Protein AF-A0A9X3EQZ2-F1 (afdb_monomer)

Secondary structure (DSSP, 8-state):
-EEEEEETTEEEEEEE----HHHHHHHHHHTTEEEEEEEEE---STTS----EEEEEEEE-

Nearest PDB structures (foldseek):
  3hce-assembly2_B  TM=6.892E-01  e=1.347E+00  Homo sapiens
  3sm3-assembly1_A-2  TM=6.904E-01  e=1.853E+00  Methanosarcina mazei Go1
  3hca-assembly2_B  TM=6.818E-01  e=1.530E+00  Homo sapiens
  4xo2-assembly1_A  TM=5.415E-01  e=3.982E+00  Escherichia coli K-12

Structure (mmCIF, N/CA/C/O backbone):
data_AF-A0A9X3EQZ2-F1
#
_entry.id   AF-A0A9X3EQZ2-F1
#
loop_
_atom_site.group_PDB
_atom_site.id
_atom_site.type_symbol
_atom_site.label_atom_id
_atom_site.label_alt_id
_atom_site.label_comp_id
_atom_site.label_asym_id
_atom_site.label_entity_id
_atom_site.label_seq_id
_atom_site.pdbx_PDB_ins_code
_atom_site.Cartn_x
_atom_site.Cartn_y
_atom_site.Cartn_z
_atom_site.occupancy
_atom_site.B_iso_or_equiv
_atom_site.auth_seq_id
_atom_site.auth_comp_id
_atom_site.auth_asym_id
_atom_site.auth_atom_id
_atom_site.pdbx_PDB_model_num
ATOM 1 N N . MET A 1 1 ? -4.797 -0.995 -15.603 1.00 68.19 1 MET A N 1
ATOM 2 C CA . MET A 1 1 ? -4.506 -2.431 -15.800 1.00 68.19 1 MET A CA 1
ATOM 3 C C . MET A 1 1 ? -3.236 -2.541 -16.623 1.00 68.19 1 MET A C 1
ATOM 5 O O . MET A 1 1 ? -3.113 -1.802 -17.594 1.00 68.19 1 MET A O 1
ATOM 9 N N . ARG A 1 2 ? -2.273 -3.373 -16.219 1.00 80.38 2 ARG A N 1
ATOM 10 C CA . ARG A 1 2 ? -1.016 -3.565 -16.959 1.00 80.38 2 ARG A CA 1
ATOM 11 C C . ARG A 1 2 ? -0.821 -5.042 -17.261 1.00 80.38 2 ARG A C 1
ATOM 13 O O . ARG A 1 2 ? -0.653 -5.818 -16.329 1.00 80.38 2 ARG A O 1
ATOM 20 N N . ARG A 1 3 ? -0.793 -5.400 -18.540 1.00 85.88 3 ARG A N 1
ATOM 21 C CA . ARG A 1 3 ? -0.542 -6.772 -18.978 1.00 85.88 3 ARG A CA 1
ATOM 22 C C . ARG A 1 3 ? 0.958 -7.059 -19.040 1.00 85.88 3 ARG A C 1
ATOM 24 O O . ARG A 1 3 ? 1.719 -6.249 -19.570 1.00 85.88 3 ARG A O 1
ATOM 31 N N . LEU A 1 4 ? 1.375 -8.194 -18.493 1.00 87.62 4 LEU A N 1
ATOM 32 C CA . LEU A 1 4 ? 2.706 -8.774 -18.639 1.00 87.62 4 LEU A CA 1
ATOM 33 C C . LEU A 1 4 ? 2.597 -10.059 -19.450 1.00 87.62 4 LEU A C 1
ATOM 35 O O . LEU A 1 4 ? 1.829 -10.956 -19.102 1.00 87.62 4 LEU A O 1
ATOM 39 N N . GLU A 1 5 ? 3.407 -10.138 -20.501 1.00 93.12 5 GLU A N 1
ATOM 40 C CA . GLU A 1 5 ? 3.517 -11.329 -21.351 1.00 93.12 5 GLU A CA 1
ATOM 41 C C . GLU A 1 5 ? 4.840 -12.079 -21.153 1.00 93.12 5 GLU A C 1
ATOM 43 O O . GLU A 1 5 ? 4.976 -13.236 -21.545 1.00 93.12 5 GLU A O 1
ATOM 48 N N . GLU A 1 6 ? 5.801 -11.441 -20.486 1.00 90.56 6 GLU A N 1
ATOM 49 C CA . GLU A 1 6 ? 7.057 -12.046 -20.066 1.00 90.56 6 GLU A CA 1
ATOM 50 C C . GLU A 1 6 ? 7.392 -11.605 -18.640 1.00 90.56 6 GLU A C 1
ATOM 52 O O . GLU A 1 6 ? 7.236 -10.432 -18.284 1.00 90.56 6 GLU A O 1
ATOM 57 N N . TRP A 1 7 ? 7.864 -12.542 -17.821 1.00 88.12 7 TRP A N 1
ATOM 58 C CA . TRP A 1 7 ? 8.413 -12.251 -16.507 1.00 88.12 7 TRP A CA 1
ATOM 59 C C . TRP A 1 7 ? 9.608 -13.163 -16.228 1.00 88.12 7 TRP A C 1
ATOM 61 O O . TRP A 1 7 ? 9.497 -14.386 -16.282 1.00 88.12 7 TRP A O 1
ATOM 71 N N . TRP A 1 8 ? 10.768 -12.549 -15.970 1.00 86.00 8 TRP A N 1
ATOM 72 C CA . TRP A 1 8 ? 12.046 -13.235 -15.732 1.00 86.00 8 TRP A CA 1
ATOM 73 C C . TRP A 1 8 ? 12.410 -14.261 -16.818 1.00 86.00 8 TRP A C 1
ATOM 75 O O . TRP A 1 8 ? 12.835 -15.369 -16.508 1.00 86.00 8 TRP A O 1
ATOM 85 N N . GLY A 1 9 ? 12.243 -13.890 -18.094 1.00 88.31 9 GLY A N 1
ATOM 86 C CA . GLY A 1 9 ? 12.566 -14.751 -19.237 1.00 88.31 9 GLY A CA 1
ATOM 87 C C . GLY A 1 9 ? 11.550 -15.865 -19.504 1.00 88.31 9 GLY A C 1
ATOM 88 O O . GLY A 1 9 ? 11.752 -16.679 -20.402 1.00 88.31 9 GLY A O 1
ATOM 89 N N . HIS A 1 10 ? 10.449 -15.914 -18.750 1.00 89.69 10 HIS A N 1
ATOM 90 C CA . HIS A 1 10 ? 9.367 -16.868 -18.957 1.00 89.69 10 HIS A CA 1
ATOM 91 C C . HIS A 1 10 ? 8.159 -16.183 -19.584 1.00 89.69 10 HIS A C 1
ATOM 93 O O . HIS A 1 10 ? 7.746 -15.110 -19.140 1.00 89.69 10 HIS A O 1
ATOM 99 N N . ARG A 1 11 ? 7.547 -16.833 -20.578 1.00 95.19 11 ARG A N 1
ATOM 100 C CA . ARG A 1 11 ? 6.267 -16.389 -21.135 1.00 95.19 11 ARG A CA 1
ATOM 101 C C . ARG A 1 11 ? 5.175 -16.536 -20.077 1.00 95.19 11 ARG A C 1
ATOM 103 O O . ARG A 1 11 ? 4.991 -17.619 -19.525 1.00 95.19 11 ARG A O 1
ATOM 110 N N . VAL A 1 12 ? 4.446 -15.460 -19.818 1.00 92.50 12 VAL A N 1
ATOM 111 C CA . VAL A 1 12 ? 3.343 -15.406 -18.850 1.00 92.50 12 VAL A CA 1
ATOM 112 C C . VAL A 1 12 ? 2.120 -14.734 -19.478 1.00 92.50 12 VAL A C 1
ATOM 114 O O . VAL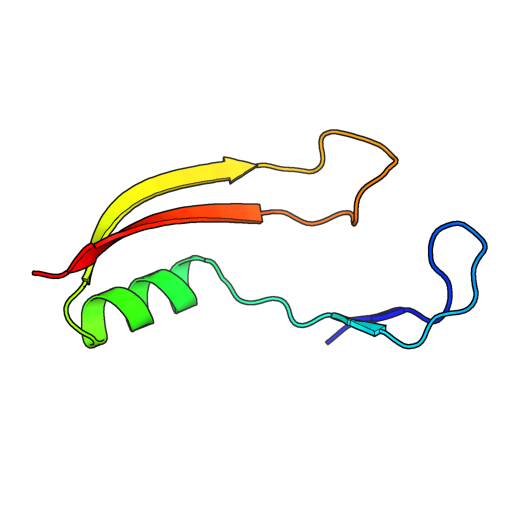 A 1 12 ? 2.185 -14.211 -20.586 1.00 92.50 12 VAL A O 1
ATOM 117 N N . GLY A 1 13 ? 0.986 -14.764 -18.786 1.00 94.06 13 GLY A N 1
ATOM 118 C CA . GLY A 1 13 ? -0.202 -13.985 -19.131 1.00 94.06 13 GLY A CA 1
ATOM 119 C C . GLY A 1 13 ? -0.790 -13.415 -17.852 1.00 94.06 13 GLY A C 1
ATOM 120 O O . GLY A 1 13 ? -1.646 -14.045 -17.241 1.00 94.06 13 GLY A O 1
ATOM 121 N N . LEU A 1 14 ? -0.255 -12.281 -17.402 1.00 89.56 14 LEU A N 1
ATOM 122 C CA . LEU A 1 14 ? -0.630 -11.664 -16.130 1.00 89.56 14 LEU A CA 1
ATOM 123 C C . LEU A 1 14 ? -1.215 -10.278 -16.361 1.00 89.56 14 LEU A C 1
ATOM 125 O O . LEU A 1 14 ? -0.5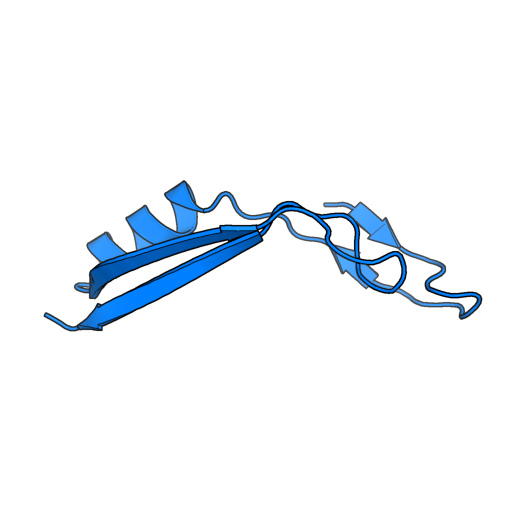86 -9.450 -17.012 1.00 89.56 14 LEU A O 1
ATOM 129 N N . ASP A 1 15 ? -2.360 -9.996 -15.747 1.00 90.38 15 ASP A N 1
ATOM 130 C CA . ASP A 1 15 ? -2.927 -8.653 -15.681 1.00 90.38 15 ASP A CA 1
ATOM 131 C C . ASP A 1 15 ? -2.740 -8.075 -14.274 1.00 90.38 15 ASP A C 1
ATOM 133 O O . ASP A 1 15 ? -3.255 -8.574 -13.275 1.00 90.38 15 ASP A O 1
ATOM 137 N N . GLY A 1 16 ? -1.956 -7.004 -14.191 1.00 85.31 16 GLY A N 1
ATOM 138 C CA . GLY A 1 16 ? -1.732 -6.244 -12.971 1.00 85.31 16 GLY A CA 1
ATOM 139 C C . GLY A 1 16 ? -2.850 -5.234 -12.730 1.00 85.31 16 GLY A C 1
ATOM 140 O O . GLY A 1 16 ? -3.060 -4.313 -13.535 1.00 85.31 16 GLY A O 1
ATOM 141 N N . HIS A 1 17 ? -3.515 -5.368 -11.584 1.00 89.12 17 HIS A N 1
ATOM 142 C CA . HIS A 1 17 ? -4.447 -4.386 -11.038 1.00 89.12 17 HIS A CA 1
ATOM 143 C C . HIS A 1 17 ? -3.773 -3.647 -9.883 1.00 89.12 17 HIS A C 1
ATOM 145 O O . HIS A 1 17 ? -3.343 -4.259 -8.909 1.00 89.12 17 HIS A O 1
ATOM 151 N N . PHE A 1 18 ? -3.659 -2.329 -10.013 1.00 89.38 18 PHE A N 1
ATOM 152 C CA . PHE A 1 18 ? -3.095 -1.472 -8.978 1.00 89.38 18 PHE A CA 1
ATOM 153 C C . PHE A 1 18 ? -4.242 -0.798 -8.249 1.00 89.38 18 PHE A C 1
ATOM 155 O O . PHE A 1 18 ? -5.044 -0.114 -8.882 1.00 89.38 18 PHE A O 1
ATOM 162 N N . ILE A 1 19 ? -4.303 -1.013 -6.942 1.00 92.44 19 ILE A N 1
ATOM 163 C CA . ILE A 1 19 ? -5.293 -0.412 -6.056 1.00 92.44 19 ILE A CA 1
ATOM 164 C C . ILE A 1 19 ? -4.537 0.565 -5.163 1.00 92.44 19 ILE A C 1
ATOM 166 O O . ILE A 1 19 ? -3.481 0.217 -4.625 1.00 92.44 19 ILE A O 1
ATOM 170 N N . ALA A 1 20 ? -5.046 1.790 -5.041 1.00 94.06 20 ALA A N 1
ATOM 171 C CA . ALA A 1 20 ? -4.473 2.766 -4.126 1.00 94.06 20 ALA A CA 1
ATOM 172 C C . ALA A 1 20 ? -4.636 2.263 -2.687 1.00 94.06 20 ALA A C 1
ATOM 174 O O . ALA A 1 20 ? -5.687 1.733 -2.322 1.00 94.06 20 ALA A O 1
ATOM 175 N N . ALA A 1 21 ? -3.613 2.431 -1.851 1.00 95.88 21 ALA A N 1
ATOM 176 C CA . ALA A 1 21 ? -3.687 1.986 -0.462 1.00 95.88 21 ALA A CA 1
ATOM 177 C C . ALA A 1 21 ? -4.850 2.671 0.271 1.00 95.88 21 ALA A C 1
ATOM 179 O O . ALA A 1 21 ? -5.547 2.049 1.062 1.00 95.88 21 ALA A O 1
ATOM 180 N N . GLU A 1 22 ? -5.103 3.933 -0.058 1.00 96.69 22 GLU A N 1
ATOM 181 C CA . GLU A 1 22 ? -6.164 4.770 0.490 1.00 96.69 22 GLU A CA 1
ATOM 182 C C . GLU A 1 22 ? -7.555 4.201 0.178 1.00 96.69 22 GLU A C 1
ATOM 184 O O . GLU A 1 22 ? -8.436 4.238 1.033 1.00 96.69 22 GLU A O 1
ATOM 189 N N . GLU A 1 23 ? -7.736 3.605 -1.003 1.00 97.56 23 GLU A N 1
ATOM 190 C CA . GLU A 1 23 ? -8.982 2.927 -1.372 1.00 97.56 23 GLU A CA 1
ATOM 191 C C . GLU A 1 23 ? -9.197 1.672 -0.518 1.00 97.56 23 GLU A C 1
ATOM 193 O O . GLU A 1 23 ? -10.288 1.452 0.006 1.00 97.56 23 GLU A O 1
ATOM 198 N N . VAL A 1 24 ? -8.141 0.880 -0.303 1.00 96.94 24 VAL A N 1
ATOM 199 C CA . VAL A 1 24 ? -8.200 -0.299 0.575 1.00 96.94 24 VAL A CA 1
ATOM 200 C C . VAL A 1 24 ? -8.520 0.108 2.014 1.00 96.94 24 VAL A C 1
ATOM 202 O O . VAL A 1 24 ? -9.350 -0.527 2.661 1.00 96.94 24 VAL A O 1
ATOM 205 N N . LEU A 1 25 ? -7.895 1.176 2.517 1.00 97.81 25 LEU A N 1
ATOM 206 C CA . LEU A 1 25 ? -8.122 1.680 3.872 1.00 97.81 25 LEU A CA 1
ATOM 207 C C . LEU A 1 25 ? -9.552 2.193 4.069 1.00 97.81 25 LEU A C 1
ATOM 209 O O . LEU A 1 25 ? -10.165 1.866 5.082 1.00 97.81 25 LEU A O 1
ATOM 213 N N . ALA A 1 26 ? -10.100 2.928 3.097 1.00 98.06 26 ALA A N 1
ATOM 214 C CA . ALA A 1 26 ? -11.491 3.377 3.138 1.00 98.06 26 ALA A CA 1
ATOM 215 C C . ALA A 1 26 ? -12.463 2.188 3.189 1.00 98.06 26 ALA A C 1
ATOM 217 O O . ALA A 1 26 ? -13.365 2.155 4.021 1.00 98.06 26 ALA A O 1
ATOM 218 N N . ARG A 1 27 ? -12.232 1.160 2.364 1.00 98.06 27 ARG A N 1
ATOM 219 C CA . ARG A 1 27 ? -13.053 -0.059 2.373 1.00 98.06 27 ARG A CA 1
ATOM 220 C C . ARG A 1 27 ? -12.967 -0.813 3.698 1.00 98.06 27 ARG A C 1
ATOM 222 O O . ARG A 1 27 ? -13.986 -1.297 4.175 1.00 98.06 27 ARG A O 1
ATOM 229 N N . LEU A 1 28 ? -11.777 -0.917 4.293 1.00 97.81 28 LEU A N 1
ATOM 230 C CA . LEU A 1 28 ? -11.595 -1.546 5.606 1.00 97.81 28 LEU A CA 1
ATOM 231 C C . LEU A 1 28 ? -12.373 -0.805 6.700 1.00 97.81 28 LEU A C 1
ATOM 233 O O . LEU A 1 28 ? -13.035 -1.451 7.513 1.00 97.81 28 LEU A O 1
ATOM 237 N N . ASP A 1 29 ? -12.332 0.526 6.694 1.00 98.06 29 ASP A N 1
ATOM 238 C CA . ASP A 1 29 ? -13.090 1.345 7.641 1.00 98.06 29 ASP A CA 1
ATOM 239 C C . ASP A 1 29 ? -14.605 1.140 7.497 1.00 98.06 29 ASP A C 1
ATOM 241 O O . ASP A 1 29 ? -15.286 0.855 8.487 1.00 98.06 29 ASP A O 1
ATOM 245 N N . GLU A 1 30 ? -15.111 1.181 6.258 1.00 98.44 30 GLU A N 1
ATOM 246 C CA . GLU A 1 30 ? -16.526 0.965 5.926 1.00 98.44 30 GLU A CA 1
ATOM 247 C C . GLU A 1 30 ? -17.054 -0.390 6.428 1.00 98.44 30 GLU A C 1
ATOM 249 O O . GLU A 1 30 ? -18.214 -0.491 6.828 1.00 98.44 30 GLU A O 1
ATOM 254 N N . VAL A 1 31 ? -16.214 -1.433 6.450 1.00 98.25 31 VAL A N 1
ATOM 255 C CA . VAL A 1 31 ? -16.597 -2.776 6.928 1.00 98.25 31 VAL A CA 1
ATOM 256 C C . VAL A 1 31 ? -16.251 -3.039 8.401 1.00 98.25 31 VAL A C 1
ATOM 258 O O . VAL A 1 31 ? -16.314 -4.182 8.861 1.00 98.25 31 VAL A O 1
ATOM 261 N N . GLY A 1 32 ? -15.918 -1.996 9.166 1.00 98.50 32 GLY A N 1
ATOM 262 C CA . GLY A 1 32 ? -15.757 -2.079 10.620 1.00 98.50 32 GLY A CA 1
ATOM 263 C C . GLY A 1 32 ? -14.374 -2.528 11.092 1.00 98.50 32 GLY A C 1
ATOM 264 O O . GLY A 1 32 ? -14.248 -3.050 12.202 1.00 98.50 32 GLY A O 1
ATOM 265 N N . PHE A 1 33 ? -13.337 -2.340 10.279 1.00 98.69 33 PHE A N 1
ATOM 266 C CA . PHE A 1 33 ? -11.953 -2.514 10.708 1.00 98.69 33 PHE A CA 1
ATOM 267 C C . PHE A 1 33 ? -11.318 -1.173 11.066 1.00 98.69 33 PHE A C 1
ATOM 269 O O . PHE A 1 33 ? -11.604 -0.136 10.480 1.00 98.69 33 PHE A O 1
ATOM 276 N N . GLU A 1 34 ? -10.412 -1.211 12.031 1.00 98.00 34 GLU A N 1
ATOM 277 C CA . GLU A 1 34 ? -9.562 -0.099 12.425 1.00 98.00 34 GLU A CA 1
ATOM 278 C C . GLU A 1 34 ? -8.121 -0.375 11.983 1.00 98.00 34 GLU A C 1
ATOM 280 O O . GLU A 1 34 ? -7.591 -1.473 12.190 1.00 98.00 34 GLU A O 1
ATOM 285 N N . LEU A 1 35 ? -7.471 0.623 11.382 1.00 98.00 35 LEU A N 1
ATOM 286 C CA . LEU A 1 35 ? -6.065 0.542 10.997 1.00 98.00 35 LEU A CA 1
ATOM 287 C C . LEU A 1 35 ? -5.176 0.565 12.244 1.00 98.00 35 LEU A C 1
ATOM 289 O O . LEU A 1 35 ? -5.188 1.520 13.010 1.00 98.00 35 LEU A O 1
ATOM 293 N N . THR A 1 36 ? -4.352 -0.464 12.408 1.00 98.25 36 THR A N 1
ATOM 294 C CA . THR A 1 36 ? -3.366 -0.553 13.492 1.00 98.25 36 THR A CA 1
ATOM 295 C C . THR A 1 36 ? -1.990 -0.068 13.047 1.00 98.25 36 THR A C 1
ATOM 297 O O . THR A 1 36 ? -1.306 0.621 13.796 1.00 98.25 36 THR A O 1
ATOM 300 N N . ALA A 1 37 ? -1.560 -0.430 11.835 1.00 98.19 37 ALA A N 1
ATOM 301 C CA . ALA A 1 37 ? -0.273 -0.007 11.292 1.00 98.19 37 ALA A CA 1
ATOM 302 C C . ALA A 1 37 ? -0.272 -0.022 9.761 1.00 98.19 37 ALA A C 1
ATOM 304 O O . ALA A 1 37 ? -0.929 -0.856 9.133 1.00 98.19 37 ALA A O 1
ATOM 305 N N . ARG A 1 38 ? 0.526 0.868 9.166 1.00 97.62 38 ARG A N 1
ATOM 306 C CA . ARG A 1 38 ? 0.830 0.893 7.734 1.00 97.62 38 ARG A CA 1
ATOM 307 C C . ARG A 1 38 ? 2.336 0.983 7.534 1.00 97.62 38 ARG A C 1
ATOM 309 O O . ARG A 1 38 ? 3.002 1.765 8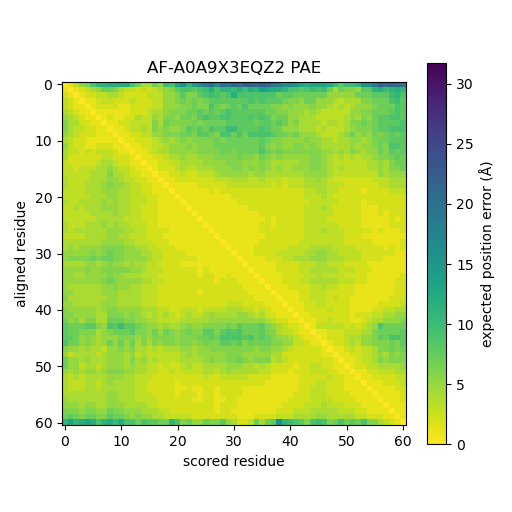.207 1.00 97.62 38 ARG A O 1
ATOM 316 N N . LEU A 1 39 ? 2.847 0.210 6.583 1.00 98.00 39 LEU A N 1
ATOM 317 C CA . LEU A 1 39 ? 4.213 0.323 6.089 1.00 98.00 39 LEU A CA 1
ATOM 318 C C . LEU A 1 39 ? 4.188 0.446 4.570 1.00 98.00 39 LEU A C 1
ATOM 320 O O . LEU A 1 39 ? 3.728 -0.464 3.882 1.00 98.00 39 LEU A O 1
ATOM 324 N N . ASP A 1 40 ? 4.736 1.540 4.057 1.00 96.56 40 ASP A N 1
ATOM 325 C CA . ASP A 1 40 ? 4.959 1.709 2.627 1.00 96.56 40 ASP A CA 1
ATOM 326 C C . ASP A 1 40 ? 6.376 1.259 2.263 1.00 96.56 40 ASP A C 1
ATOM 328 O O . ASP A 1 40 ? 7.356 1.588 2.934 1.00 96.56 40 ASP A O 1
ATOM 332 N N . ARG A 1 41 ? 6.485 0.474 1.191 1.00 94.62 41 ARG A N 1
ATOM 333 C CA . ARG A 1 41 ? 7.748 -0.080 0.710 1.00 94.62 41 ARG A CA 1
ATOM 334 C C . ARG A 1 41 ? 7.838 0.039 -0.805 1.00 94.62 41 ARG A C 1
ATOM 336 O O . ARG A 1 41 ? 7.024 -0.529 -1.538 1.00 94.62 41 ARG A O 1
ATOM 343 N N . GLY A 1 42 ? 8.887 0.711 -1.265 1.00 94.31 42 GLY A N 1
ATOM 344 C CA . GLY A 1 42 ? 9.287 0.678 -2.667 1.00 94.31 42 GLY A CA 1
ATOM 345 C C . GLY A 1 42 ? 9.967 -0.642 -3.052 1.00 94.31 42 GLY A C 1
ATOM 346 O O . GLY A 1 42 ? 10.200 -1.507 -2.202 1.00 94.31 42 GLY A O 1
ATOM 347 N N . PRO A 1 43 ? 10.318 -0.819 -4.331 1.00 92.25 43 PRO A N 1
ATOM 348 C CA . PRO A 1 43 ? 11.120 -1.954 -4.757 1.00 92.25 43 PRO A CA 1
ATOM 349 C C . PRO A 1 43 ? 12.466 -1.997 -4.015 1.00 92.25 43 PRO A C 1
ATOM 351 O O . PRO A 1 43 ? 13.140 -0.978 -3.896 1.00 92.25 43 PRO A O 1
ATOM 354 N N . SER A 1 44 ? 12.856 -3.163 -3.512 1.00 89.62 44 SER A N 1
ATOM 355 C CA . SER A 1 44 ? 14.086 -3.396 -2.750 1.00 89.62 44 SER A CA 1
ATOM 356 C C . SER A 1 44 ? 15.036 -4.379 -3.429 1.00 89.62 44 SER A C 1
ATOM 358 O O . SER A 1 44 ? 16.200 -4.455 -3.044 1.00 89.62 44 SER A O 1
ATOM 360 N N . THR A 1 45 ? 14.579 -5.128 -4.442 1.00 88.25 45 THR A N 1
ATOM 361 C CA . THR A 1 45 ? 15.440 -6.049 -5.198 1.00 88.25 45 THR A CA 1
ATOM 362 C C . THR A 1 45 ? 15.110 -6.060 -6.695 1.00 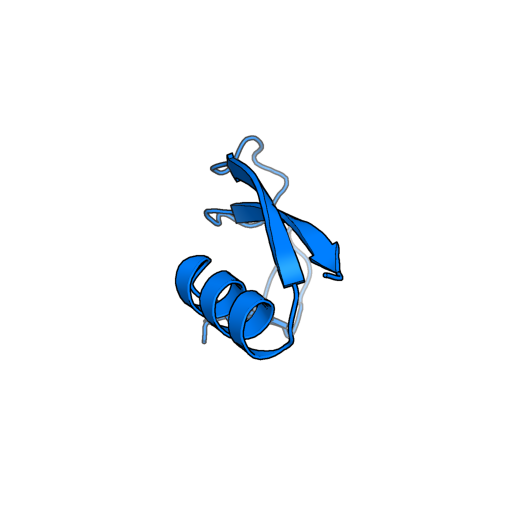88.25 45 THR A C 1
ATOM 364 O O . THR A 1 45 ? 13.985 -5.746 -7.083 1.00 88.25 45 THR A O 1
ATOM 367 N N . PRO A 1 46 ? 16.042 -6.509 -7.555 1.00 84.94 46 PRO A N 1
ATOM 368 C CA . PRO A 1 46 ? 15.751 -6.775 -8.968 1.00 84.94 46 PRO A CA 1
ATOM 369 C C . PRO A 1 46 ? 14.837 -7.993 -9.202 1.00 84.94 46 PRO A C 1
ATOM 371 O O . PRO A 1 46 ? 14.363 -8.207 -10.317 1.00 84.94 46 PRO A O 1
ATOM 374 N N . ARG A 1 47 ? 14.604 -8.822 -8.173 1.00 84.94 47 ARG A N 1
ATOM 375 C CA . ARG A 1 47 ? 13.805 -10.058 -8.236 1.00 84.94 47 ARG A CA 1
ATOM 376 C C . ARG A 1 47 ? 12.415 -9.872 -7.641 1.00 84.94 47 ARG A C 1
ATOM 378 O O . ARG A 1 47 ? 11.869 -10.761 -6.997 1.00 84.94 47 ARG A O 1
ATOM 385 N N . GLU A 1 48 ? 11.805 -8.728 -7.899 1.00 86.81 48 GLU A N 1
ATOM 386 C CA . GLU A 1 48 ? 10.388 -8.521 -7.637 1.00 86.81 48 GLU A CA 1
ATOM 387 C C . GLU A 1 48 ? 9.765 -7.623 -8.698 1.00 86.81 48 GLU A C 1
ATOM 389 O O . GLU A 1 48 ? 10.450 -6.948 -9.465 1.00 86.81 48 GLU A O 1
ATOM 394 N N . PHE A 1 49 ? 8.437 -7.612 -8.740 1.00 85.81 49 PHE A N 1
ATOM 395 C CA . PHE A 1 49 ? 7.720 -6.670 -9.578 1.00 85.81 49 PHE A CA 1
ATOM 396 C C . PHE A 1 49 ? 7.963 -5.232 -9.091 1.00 85.81 49 PHE A C 1
ATOM 398 O O . PHE A 1 49 ? 7.890 -4.958 -7.888 1.00 85.81 49 PHE A O 1
ATOM 405 N N . LEU A 1 50 ? 8.249 -4.314 -10.017 1.00 87.31 50 LEU A N 1
ATOM 406 C CA . LEU A 1 50 ? 8.531 -2.912 -9.707 1.00 87.31 50 LEU A CA 1
ATOM 407 C C . LEU A 1 50 ? 7.230 -2.171 -9.370 1.00 87.31 50 LEU A C 1
ATOM 409 O O . LEU A 1 50 ? 6.608 -1.551 -10.230 1.00 87.31 50 LEU A O 1
ATOM 413 N N . SER A 1 51 ? 6.810 -2.256 -8.110 1.00 88.19 51 SER A N 1
ATOM 414 C CA . SER A 1 51 ? 5.650 -1.542 -7.576 1.00 88.19 51 SER A CA 1
ATOM 415 C C . SER A 1 51 ? 5.956 -0.885 -6.237 1.00 88.19 51 SER A C 1
ATOM 417 O O . SER A 1 51 ? 6.766 -1.384 -5.453 1.00 88.19 51 SER A O 1
ATOM 419 N N . GLN A 1 52 ? 5.234 0.197 -5.953 1.00 92.19 52 GLN A N 1
ATOM 420 C CA . GLN A 1 52 ? 5.055 0.700 -4.5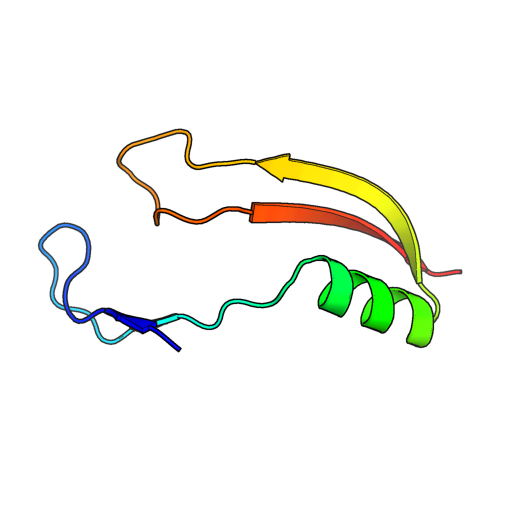94 1.00 92.19 52 GLN A CA 1
ATOM 421 C C . GLN A 1 52 ? 4.041 -0.197 -3.882 1.00 92.19 52 GLN A C 1
ATOM 423 O O . GLN A 1 52 ? 3.020 -0.558 -4.470 1.00 92.19 52 GLN A O 1
ATOM 428 N N . ARG A 1 53 ? 4.344 -0.618 -2.655 1.00 94.94 53 ARG A N 1
ATOM 429 C CA . ARG A 1 53 ? 3.501 -1.529 -1.872 1.00 94.94 53 ARG A CA 1
ATOM 430 C C . ARG A 1 53 ? 3.142 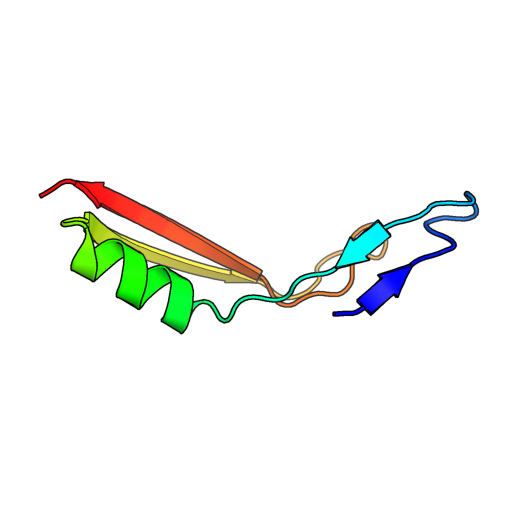-0.884 -0.548 1.00 94.94 53 ARG A C 1
ATOM 432 O O . ARG A 1 53 ? 4.019 -0.330 0.103 1.00 94.94 53 ARG A O 1
ATOM 439 N N . ALA A 1 54 ? 1.893 -1.050 -0.134 1.00 96.75 54 ALA A N 1
ATOM 440 C CA . ALA A 1 54 ? 1.453 -0.762 1.221 1.00 96.75 54 ALA A CA 1
ATOM 441 C C . ALA A 1 54 ? 1.142 -2.083 1.932 1.00 96.75 54 ALA A C 1
ATOM 443 O O . ALA A 1 54 ? 0.384 -2.909 1.422 1.00 96.75 54 ALA A O 1
ATOM 4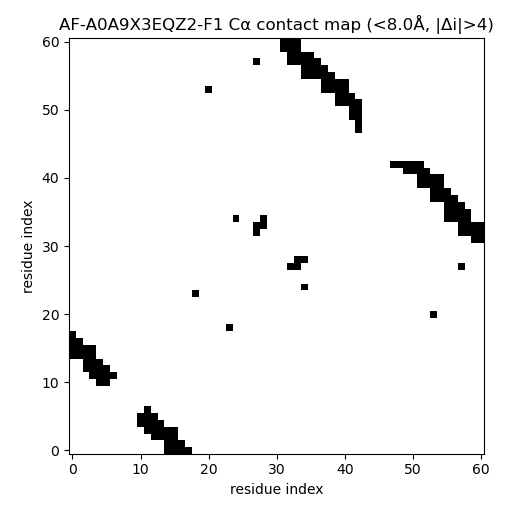44 N N . TYR A 1 55 ? 1.728 -2.280 3.107 1.00 96.75 55 TYR A N 1
ATOM 445 C CA . TYR A 1 55 ? 1.376 -3.346 4.036 1.00 96.75 55 TYR A CA 1
ATOM 446 C C . TYR A 1 55 ? 0.483 -2.747 5.113 1.00 96.75 55 TYR A C 1
ATOM 448 O O . TYR A 1 55 ? 0.854 -1.759 5.744 1.00 96.75 55 TYR A O 1
ATOM 456 N N . VAL A 1 56 ? -0.691 -3.338 5.306 1.00 97.56 56 VAL A N 1
ATOM 457 C CA . VAL A 1 56 ? -1.725 -2.830 6.208 1.00 97.56 56 VAL A CA 1
ATOM 458 C C . VAL A 1 56 ? -2.012 -3.881 7.270 1.00 97.56 56 VAL A C 1
ATOM 460 O O . VAL A 1 56 ? -2.345 -5.019 6.947 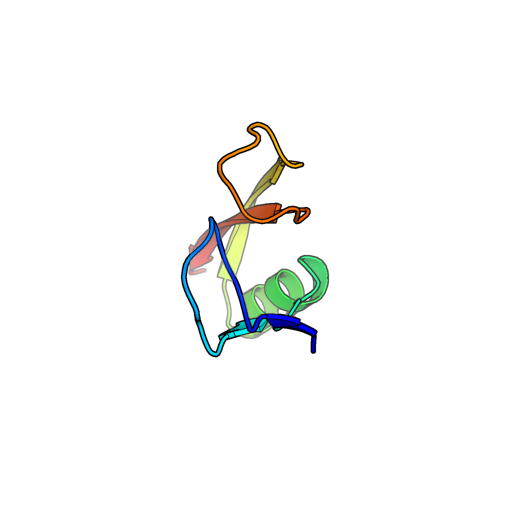1.00 97.56 56 VAL A O 1
ATOM 463 N N . LEU A 1 57 ? -1.898 -3.489 8.535 1.00 98.19 57 LEU A N 1
ATOM 464 C CA . LEU A 1 57 ? -2.381 -4.257 9.675 1.00 98.19 57 LEU A CA 1
ATOM 465 C C . LEU A 1 57 ? -3.656 -3.594 10.181 1.00 98.19 57 LEU A C 1
ATOM 467 O O . LEU A 1 57 ? -3.616 -2.437 10.594 1.00 98.19 57 LEU A O 1
ATOM 471 N N . ALA A 1 58 ? -4.765 -4.324 10.177 1.00 98.06 58 ALA A N 1
ATOM 472 C CA . ALA A 1 58 ? 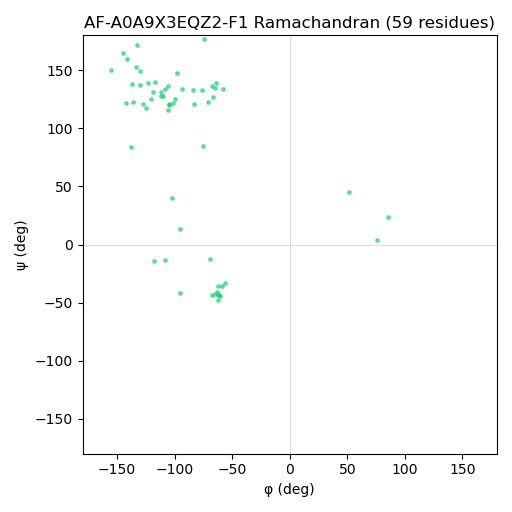-6.046 -3.835 10.666 1.00 98.06 58 ALA A CA 1
ATOM 473 C C . ALA A 1 58 ? -6.670 -4.832 11.645 1.00 98.06 58 ALA A C 1
ATOM 475 O O . ALA A 1 58 ? -6.480 -6.045 11.524 1.00 98.06 58 ALA A O 1
ATOM 476 N N . ARG A 1 59 ? -7.437 -4.316 12.604 1.00 98.25 59 ARG A N 1
ATOM 477 C CA . ARG A 1 59 ? -8.164 -5.099 13.604 1.00 98.25 59 ARG A CA 1
ATOM 478 C C . ARG A 1 59 ? -9.657 -4.866 13.433 1.00 98.25 59 ARG A C 1
ATOM 480 O O . ARG A 1 59 ? -10.075 -3.738 13.202 1.00 98.25 59 ARG A O 1
ATOM 487 N N . ARG A 1 60 ? -10.470 -5.912 13.566 1.00 97.50 60 ARG A N 1
ATOM 488 C CA . ARG A 1 60 ? -11.926 -5.745 13.622 1.00 97.50 60 ARG A CA 1
ATOM 489 C C . ARG A 1 60 ? -12.313 -5.017 14.914 1.00 97.50 60 ARG A C 1
ATOM 491 O O . ARG A 1 60 ? -11.739 -5.320 15.963 1.00 97.50 60 ARG A O 1
ATOM 498 N N . ARG A 1 61 ? -13.228 -4.054 14.808 1.00 92.81 61 ARG A N 1
ATOM 499 C CA . ARG A 1 61 ? -13.825 -3.371 15.962 1.00 92.81 61 ARG A CA 1
ATOM 500 C C . ARG A 1 61 ? -14.724 -4.308 16.761 1.00 92.81 61 ARG A C 1
ATOM 502 O O . ARG A 1 61 ? -15.345 -5.202 16.138 1.00 92.81 61 ARG A O 1
#

Mean predicted aligned error: 3.75 Å

Sequence (61 aa):
MRRLEEWWGHRVGLDGHFIAAEEVLARLDEVGFELTARLDRGPSTPREFLSQRAYVLARRR

Foldseek 3Di:
DDFDQDDPNDGDTDDDDDDDVVNVQVVCVVVQKDWPDKDWDADDDPPDDGDIDIDTDIDHD

Solvent-accessible surface area (backbone atoms only — not comparable to full-atom values): 3972 Å² total; per-residue (Å²): 121,47,78,37,58,62,57,96,93,37,82,48,86,44,76,45,78,86,75,58,64,67,59,55,51,52,53,40,45,77,74,45,32,43,84,74,46,78,47,80,44,65,68,86,59,93,91,56,78,91,47,80,43,73,49,76,43,67,44,78,113

pLDDT: mean 92.87, std 5.74, range [68.19, 98.69]

Radius of gyration: 15.01 Å; Cα contacts (8 Å, |Δi|>4): 77; chains: 1; bounding box: 32×22×37 Å

Organism: NCBI:txid889268